Protein AF-A0A528A8V7-F1 (afdb_monomer_lite)

Foldseek 3Di:
DVVVVCPVPDDPPLADDPVCLCVPQRDDPVSVVVRNVVSVVVVVVVVVD

Radius of gyration: 10.88 Å; chains: 1; bounding box: 23×17×32 Å

pLDDT: mean 92.7, std 3.29, range [77.5, 96.56]

Secondary structure (DSSP, 8-state):
-HHHHHHHHS-TTSS--HHHHHHHT-SSHHHHHHHHHHHHHHHHHHHT-

Sequence (49 aa):
MVRTAIEQTCPAGVLPSEEAVLLLYGLEPVHEGEALAKAIIETVERLNR

Structure (mmCIF, N/CA/C/O backbone):
data_AF-A0A528A8V7-F1
#
_entry.id   AF-A0A528A8V7-F1
#
loop_
_atom_site.group_PDB
_atom_site.id
_atom_site.type_symbol
_atom_site.label_atom_id
_atom_site.label_alt_id
_atom_site.label_comp_id
_atom_site.label_asym_id
_atom_site.label_entity_id
_atom_site.label_seq_id
_atom_site.pdbx_PDB_ins_code
_atom_site.Cartn_x
_atom_site.Cartn_y
_atom_site.Cartn_z
_atom_site.occupancy
_atom_site.B_iso_or_equiv
_atom_site.auth_seq_id
_atom_site.auth_comp_id
_atom_site.auth_asym_id
_atom_site.auth_atom_id
_atom_site.pdbx_PDB_model_num
ATOM 1 N N . MET A 1 1 ? -6.902 3.869 -11.595 1.00 85.12 1 MET A N 1
ATOM 2 C CA . MET A 1 1 ? -8.311 3.988 -11.130 1.00 85.12 1 MET A CA 1
ATOM 3 C C . MET A 1 1 ? -8.454 3.622 -9.657 1.00 85.12 1 MET A C 1
ATOM 5 O O . MET A 1 1 ? -8.985 4.432 -8.914 1.00 85.12 1 MET A O 1
ATOM 9 N N . VAL A 1 2 ? -7.970 2.451 -9.218 1.00 90.88 2 VAL A N 1
ATOM 10 C CA . VAL A 1 2 ? -8.098 2.015 -7.811 1.00 90.88 2 VAL A CA 1
ATOM 11 C C . VAL A 1 2 ? -7.304 2.902 -6.845 1.00 90.88 2 VAL A C 1
ATOM 13 O O . VAL A 1 2 ? -7.878 3.373 -5.870 1.00 90.88 2 VAL A O 1
ATOM 16 N N . ARG A 1 3 ? -6.031 3.203 -7.148 1.00 91.94 3 ARG A N 1
ATOM 17 C CA . ARG A 1 3 ? -5.199 4.129 -6.358 1.00 91.94 3 ARG A CA 1
ATOM 18 C C . ARG A 1 3 ? -5.901 5.457 -6.092 1.00 91.94 3 ARG A C 1
ATOM 20 O O . ARG A 1 3 ? -6.104 5.821 -4.943 1.00 91.94 3 ARG A O 1
ATOM 27 N N . THR A 1 4 ? -6.334 6.124 -7.160 1.00 93.19 4 THR A N 1
ATOM 28 C CA . THR A 1 4 ? -7.012 7.422 -7.076 1.00 93.19 4 THR A CA 1
ATOM 29 C C . THR A 1 4 ? -8.261 7.359 -6.202 1.00 93.19 4 THR A C 1
ATOM 31 O O . THR A 1 4 ? -8.487 8.260 -5.403 1.00 93.19 4 THR A O 1
ATOM 34 N N . ALA A 1 5 ? -9.060 6.292 -6.321 1.00 94.69 5 ALA A N 1
ATOM 35 C CA . ALA A 1 5 ? -10.230 6.111 -5.469 1.00 94.69 5 ALA A CA 1
ATOM 36 C C . ALA A 1 5 ? -9.826 6.023 -3.989 1.00 94.69 5 ALA A C 1
ATOM 38 O O . ALA A 1 5 ? -10.380 6.748 -3.171 1.00 94.69 5 ALA A O 1
ATOM 39 N N . ILE A 1 6 ? -8.816 5.210 -3.660 1.00 92.62 6 ILE A N 1
ATOM 40 C CA . ILE A 1 6 ? -8.316 5.062 -2.286 1.00 92.62 6 ILE A CA 1
ATOM 41 C C . ILE A 1 6 ? -7.770 6.392 -1.757 1.00 92.62 6 ILE A C 1
ATOM 43 O O . ILE A 1 6 ? -8.128 6.792 -0.658 1.00 92.62 6 ILE A O 1
ATOM 47 N N . GLU A 1 7 ? -6.960 7.111 -2.530 1.00 92.25 7 GLU A N 1
ATOM 48 C CA . GLU A 1 7 ? -6.397 8.409 -2.127 1.00 92.25 7 GLU A CA 1
ATOM 49 C C . GLU A 1 7 ? -7.474 9.477 -1.877 1.00 92.25 7 GLU A C 1
ATOM 51 O O . GLU A 1 7 ? -7.279 10.363 -1.050 1.00 92.25 7 GLU A O 1
ATOM 56 N N . GLN A 1 8 ? -8.621 9.392 -2.557 1.00 94.75 8 GLN A N 1
ATOM 57 C CA . GLN A 1 8 ? -9.752 10.303 -2.355 1.00 94.75 8 GLN A CA 1
ATOM 58 C C . GLN A 1 8 ? -10.651 9.906 -1.180 1.00 94.75 8 GLN A C 1
ATOM 60 O O . GLN A 1 8 ? -11.238 10.778 -0.540 1.00 94.75 8 GLN A O 1
ATOM 65 N N . THR A 1 9 ? -10.810 8.608 -0.914 1.00 93.81 9 THR A N 1
ATOM 66 C CA . THR A 1 9 ? -11.741 8.112 0.113 1.00 93.81 9 THR A CA 1
ATOM 67 C C . THR A 1 9 ? -11.085 7.832 1.455 1.00 93.81 9 THR A C 1
ATOM 69 O O . THR A 1 9 ? -11.769 7.801 2.477 1.00 93.81 9 THR A O 1
ATOM 72 N N . CYS A 1 10 ? -9.781 7.569 1.468 1.00 90.75 10 CYS A N 1
ATOM 73 C CA . CYS A 1 10 ? -9.060 7.116 2.645 1.00 90.75 10 CYS A CA 1
ATOM 74 C C . CYS A 1 10 ? -8.139 8.212 3.199 1.00 90.75 10 CYS A C 1
ATOM 76 O O . CYS A 1 10 ? -7.716 9.107 2.467 1.00 90.75 10 CYS A O 1
ATOM 78 N N . PRO A 1 11 ? -7.790 8.146 4.496 1.00 90.56 11 PRO A N 1
ATOM 79 C CA . PRO A 1 11 ? -6.809 9.053 5.076 1.00 90.56 11 PRO A CA 1
ATOM 80 C C . PRO A 1 11 ? -5.444 8.965 4.384 1.00 90.56 11 PRO A C 1
ATOM 82 O O . PRO A 1 11 ? -5.052 7.920 3.856 1.00 90.56 11 PRO A O 1
ATOM 85 N N . ALA A 1 12 ? -4.683 10.056 4.463 1.00 88.69 12 ALA A N 1
ATOM 86 C CA . ALA A 1 12 ? -3.301 10.079 4.003 1.00 88.69 12 ALA A CA 1
ATOM 87 C C . ALA A 1 12 ? -2.4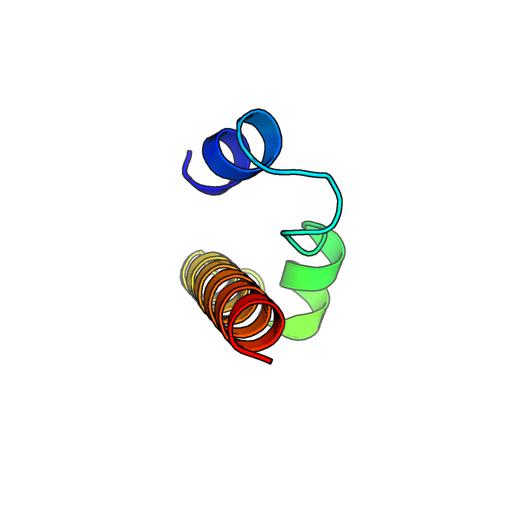61 8.990 4.699 1.00 88.69 12 ALA A C 1
ATOM 89 O O . ALA A 1 12 ? -2.632 8.717 5.888 1.00 88.69 12 ALA A O 1
ATOM 90 N N . GLY A 1 13 ? -1.539 8.385 3.948 1.00 86.44 13 GLY A N 1
ATOM 91 C CA . GLY A 1 13 ? -0.651 7.333 4.451 1.00 86.44 13 GLY A CA 1
ATOM 92 C C . GLY A 1 13 ? -1.227 5.916 4.401 1.00 86.44 13 GLY A C 1
ATOM 93 O O . GLY A 1 13 ? -0.571 4.996 4.879 1.00 86.44 13 GLY A O 1
ATOM 94 N N . VAL A 1 14 ? -2.420 5.712 3.824 1.00 91.19 14 VAL A N 1
ATOM 95 C CA . VAL A 1 14 ? -2.928 4.359 3.530 1.00 91.19 14 VAL A CA 1
ATOM 96 C C . VAL A 1 14 ? -2.127 3.695 2.414 1.00 91.19 14 VAL A C 1
ATOM 98 O O . VAL A 1 14 ? -1.840 2.511 2.520 1.00 91.19 14 VAL A O 1
ATOM 101 N N . LEU A 1 15 ? -1.740 4.436 1.371 1.00 92.69 15 LEU A N 1
ATOM 102 C CA . LEU A 1 15 ? -0.933 3.905 0.272 1.00 92.69 15 LEU A CA 1
ATOM 103 C C . LEU A 1 15 ? 0.510 4.428 0.306 1.00 92.69 15 LEU A C 1
ATOM 105 O O . LEU A 1 15 ? 0.727 5.589 0.665 1.00 92.69 15 LEU A O 1
ATOM 109 N N . PRO A 1 16 ? 1.491 3.619 -0.136 1.00 92.75 16 PRO A N 1
ATOM 110 C CA . PRO A 1 16 ? 2.815 4.120 -0.489 1.00 92.75 16 PRO A CA 1
ATOM 111 C C . PRO A 1 16 ? 2.750 5.024 -1.735 1.00 92.75 16 PRO A C 1
ATOM 113 O O . PRO A 1 16 ? 1.849 4.882 -2.575 1.00 92.75 16 PRO A O 1
ATOM 116 N N . SER A 1 17 ? 3.730 5.928 -1.873 1.00 92.81 17 SER A N 1
ATOM 117 C CA . SER A 1 17 ? 3.876 6.757 -3.079 1.00 92.81 17 SER A CA 1
ATOM 118 C C . SER A 1 17 ? 4.184 5.899 -4.307 1.00 92.81 17 SER A C 1
ATOM 120 O O . SER A 1 17 ? 4.649 4.764 -4.174 1.00 92.81 17 SER A O 1
ATOM 122 N N . GLU A 1 18 ? 3.942 6.428 -5.507 1.00 91.06 18 GLU A N 1
ATOM 123 C CA . GLU A 1 18 ? 4.274 5.718 -6.747 1.00 91.06 18 GLU A CA 1
ATOM 124 C C . GLU A 1 18 ? 5.769 5.385 -6.817 1.00 91.06 18 GLU A C 1
ATOM 126 O O . GLU A 1 18 ? 6.124 4.255 -7.132 1.00 91.06 18 GLU A O 1
ATOM 131 N N . GLU A 1 19 ? 6.654 6.297 -6.408 1.00 94.12 19 GLU A N 1
ATOM 132 C CA . GLU A 1 19 ? 8.101 6.051 -6.379 1.00 94.12 19 GLU A CA 1
ATOM 133 C C . GLU A 1 19 ? 8.467 4.897 -5.443 1.00 94.12 19 GLU A C 1
ATOM 135 O O . GLU A 1 19 ? 9.320 4.073 -5.776 1.00 94.12 19 GLU A O 1
ATOM 140 N N . ALA A 1 20 ? 7.809 4.803 -4.285 1.00 94.44 20 ALA A N 1
ATOM 141 C CA . ALA A 1 20 ? 8.014 3.699 -3.357 1.00 94.44 20 ALA A CA 1
ATOM 142 C C . ALA A 1 20 ? 7.502 2.373 -3.938 1.00 94.44 20 ALA A C 1
ATOM 144 O O . ALA A 1 20 ? 8.146 1.343 -3.752 1.00 94.44 20 ALA A O 1
ATOM 145 N N . VAL A 1 21 ? 6.385 2.383 -4.674 1.00 93.44 21 VAL A N 1
ATOM 146 C CA . VAL A 1 21 ? 5.893 1.187 -5.375 1.00 93.44 21 VAL A CA 1
ATOM 147 C C . VAL A 1 21 ? 6.887 0.731 -6.438 1.00 93.44 21 VAL A C 1
ATOM 149 O O . VAL A 1 21 ? 7.253 -0.444 -6.470 1.00 93.44 21 VAL A O 1
ATOM 152 N N . LEU A 1 22 ? 7.379 1.656 -7.261 1.00 93.81 22 LEU A N 1
ATOM 153 C CA . LEU A 1 22 ? 8.353 1.356 -8.308 1.00 93.81 22 LEU A CA 1
ATOM 154 C C . LEU A 1 22 ? 9.662 0.801 -7.737 1.00 93.81 22 LEU A C 1
ATOM 156 O O . LEU A 1 22 ? 10.229 -0.129 -8.306 1.00 93.81 22 LEU A O 1
ATOM 160 N N . LEU A 1 23 ? 10.125 1.351 -6.610 1.00 96.56 23 LEU A N 1
ATOM 161 C CA . LEU A 1 23 ? 11.358 0.923 -5.952 1.00 96.56 23 LEU A CA 1
ATOM 162 C C . LEU A 1 23 ? 11.224 -0.442 -5.263 1.00 96.56 23 LEU A C 1
ATOM 164 O O . LEU A 1 23 ? 12.177 -1.218 -5.270 1.00 96.56 23 LEU A O 1
ATOM 168 N N . LEU A 1 24 ? 10.080 -0.717 -4.630 1.00 95.69 24 LEU A N 1
ATOM 169 C CA . LEU A 1 24 ? 9.898 -1.893 -3.771 1.00 95.69 24 LEU A CA 1
ATOM 170 C 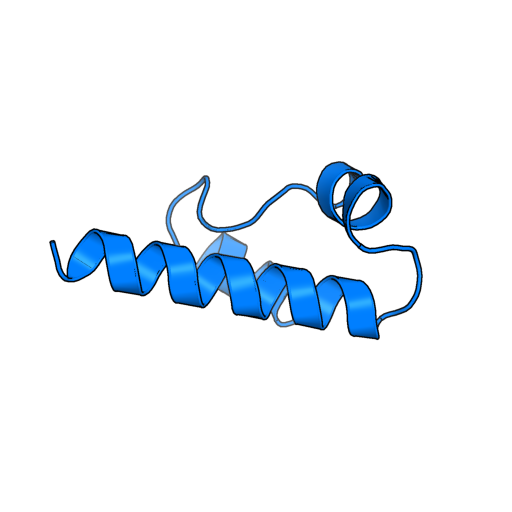C . LEU A 1 24 ? 9.259 -3.090 -4.479 1.00 95.69 24 LEU A C 1
ATOM 172 O O . LEU A 1 24 ? 9.494 -4.217 -4.052 1.00 95.69 24 LEU A O 1
ATOM 176 N N . TYR A 1 25 ? 8.454 -2.855 -5.516 1.00 94.62 25 TYR A N 1
ATOM 177 C CA . TYR A 1 25 ? 7.678 -3.899 -6.188 1.00 94.62 25 TYR A CA 1
ATOM 178 C C . TYR A 1 25 ? 8.043 -4.010 -7.670 1.00 94.62 25 TYR A C 1
ATOM 180 O O . TYR A 1 25 ? 8.282 -5.113 -8.141 1.00 94.62 25 TYR A O 1
ATOM 188 N N . GLY A 1 26 ? 8.151 -2.891 -8.396 1.00 94.81 26 GLY A N 1
ATOM 189 C CA . GLY A 1 26 ? 8.574 -2.870 -9.801 1.00 94.81 26 GLY A CA 1
ATOM 190 C C . GLY A 1 26 ? 7.655 -2.061 -10.720 1.00 94.81 26 GLY A C 1
A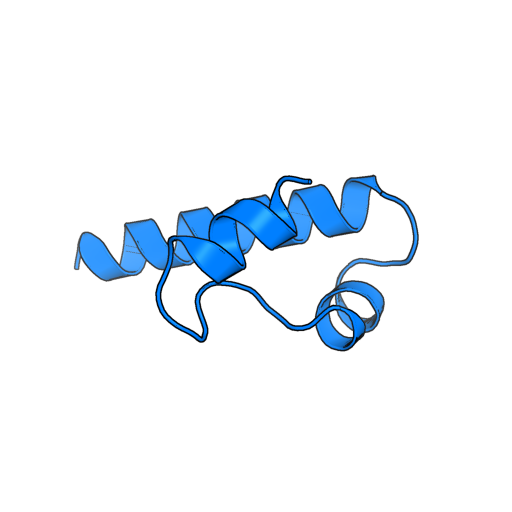TOM 191 O O . GLY A 1 26 ? 6.734 -1.385 -10.272 1.00 94.81 26 GLY A O 1
ATOM 192 N N . LEU A 1 27 ? 7.930 -2.112 -12.030 1.00 95.00 27 LEU A N 1
ATOM 193 C CA . LEU A 1 27 ? 7.299 -1.237 -13.036 1.00 95.00 27 LEU A CA 1
ATOM 194 C C . LEU A 1 27 ? 6.009 -1.800 -13.647 1.00 95.00 27 LEU A C 1
ATOM 196 O O . LEU A 1 27 ? 5.180 -1.047 -14.150 1.00 95.0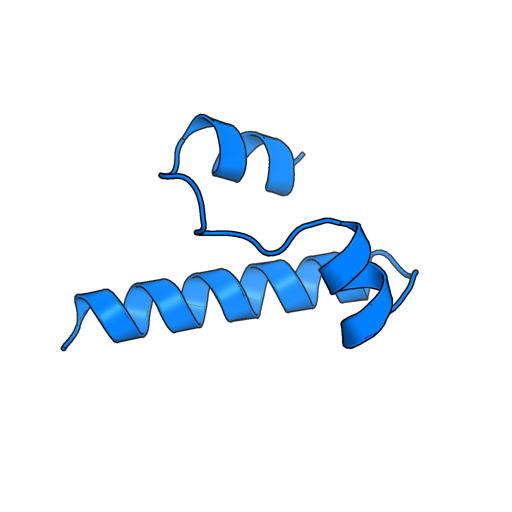0 27 LEU A O 1
ATOM 200 N N . GLU A 1 28 ? 5.849 -3.123 -13.665 1.00 95.12 28 GLU A N 1
ATOM 201 C CA . GLU A 1 28 ? 4.656 -3.744 -14.251 1.00 95.12 28 GLU A CA 1
ATOM 202 C C . GLU A 1 28 ? 3.386 -3.477 -13.423 1.00 95.12 28 GLU A C 1
ATOM 204 O O . GLU A 1 28 ? 3.464 -3.416 -12.196 1.00 95.12 28 GLU A O 1
ATOM 209 N N . PRO A 1 29 ? 2.194 -3.412 -14.051 1.00 91.12 29 PRO A N 1
ATOM 210 C CA . PRO A 1 29 ? 0.934 -3.144 -13.349 1.00 91.12 29 PRO A CA 1
ATOM 211 C C . PRO A 1 29 ? 0.630 -4.089 -12.177 1.00 91.12 29 PRO A C 1
ATOM 213 O O . PRO A 1 29 ? -0.031 -3.698 -11.216 1.00 91.12 29 PRO A O 1
ATOM 216 N N . VAL A 1 30 ? 1.120 -5.333 -12.232 1.00 95.31 30 VAL A N 1
ATOM 217 C CA . VAL A 1 30 ? 0.964 -6.308 -11.142 1.00 95.31 30 VAL A CA 1
ATOM 218 C C . VAL A 1 30 ? 1.627 -5.840 -9.842 1.00 95.31 30 VAL A C 1
ATOM 220 O O . VAL A 1 30 ? 1.094 -6.096 -8.766 1.00 95.31 30 VAL A O 1
ATOM 223 N N . HIS A 1 31 ? 2.720 -5.082 -9.930 1.00 95.12 31 HIS A N 1
ATOM 224 C CA . HIS A 1 31 ? 3.453 -4.554 -8.781 1.00 95.12 31 HIS A CA 1
ATOM 225 C C . HIS A 1 31 ? 2.675 -3.458 -8.048 1.00 95.12 31 HIS A C 1
ATOM 227 O O . HIS A 1 31 ? 2.680 -3.410 -6.818 1.00 95.12 31 HIS A O 1
ATOM 233 N N . GLU A 1 32 ? 1.938 -2.615 -8.780 1.00 93.94 32 GLU A N 1
ATOM 234 C CA . GLU A 1 32 ? 0.992 -1.690 -8.151 1.00 93.94 32 GLU A CA 1
ATOM 235 C C . GLU A 1 32 ? -0.128 -2.464 -7.450 1.00 93.94 32 GLU A C 1
ATOM 237 O O . GLU A 1 32 ? -0.461 -2.162 -6.305 1.00 93.94 32 GLU A O 1
ATOM 242 N N . GLY A 1 33 ? -0.663 -3.505 -8.093 1.00 94.75 33 GLY A N 1
ATOM 243 C CA . GLY A 1 33 ? -1.657 -4.391 -7.485 1.00 94.75 33 GLY A CA 1
ATOM 244 C C . GLY A 1 33 ? -1.176 -5.023 -6.174 1.00 94.75 33 GLY A C 1
ATOM 245 O O . GLY A 1 33 ? -1.912 -5.023 -5.186 1.00 94.75 33 GLY A O 1
ATOM 246 N N . GLU A 1 34 ? 0.063 -5.513 -6.137 1.00 96.44 34 GLU A N 1
ATOM 247 C CA . GLU A 1 34 ? 0.673 -6.086 -4.935 1.00 96.44 34 GLU A CA 1
ATOM 248 C C . GLU A 1 34 ? 0.833 -5.045 -3.819 1.00 96.44 34 GLU A C 1
ATOM 250 O O . GLU A 1 34 ? 0.446 -5.296 -2.674 1.00 96.44 34 GLU A O 1
ATOM 255 N N . ALA A 1 35 ? 1.326 -3.848 -4.150 1.00 95.50 35 ALA A N 1
ATOM 256 C CA . ALA A 1 35 ? 1.470 -2.763 -3.187 1.00 95.50 35 ALA A CA 1
ATOM 257 C C . ALA A 1 35 ? 0.122 -2.345 -2.577 1.00 95.50 35 ALA A C 1
ATOM 259 O O . ALA A 1 35 ? 0.030 -2.140 -1.364 1.00 95.50 35 ALA A O 1
ATOM 260 N N . LEU A 1 36 ? -0.931 -2.264 -3.398 1.00 94.88 36 LEU A N 1
ATOM 261 C CA . LEU A 1 36 ? -2.295 -1.989 -2.940 1.00 94.88 36 LEU A CA 1
ATOM 262 C C . LEU A 1 36 ? -2.803 -3.088 -1.999 1.00 94.88 36 LEU A C 1
ATOM 264 O O . LEU A 1 36 ? -3.347 -2.784 -0.937 1.00 94.88 36 LEU A O 1
ATOM 268 N N . ALA A 1 37 ? -2.607 -4.359 -2.356 1.00 95.50 37 ALA A N 1
ATOM 269 C CA . ALA A 1 37 ? -3.041 -5.483 -1.531 1.00 95.50 37 ALA A CA 1
ATOM 270 C C . ALA A 1 37 ? -2.355 -5.469 -0.156 1.00 95.50 37 ALA A C 1
ATOM 272 O O . ALA A 1 37 ? -3.025 -5.589 0.872 1.00 95.50 37 ALA A O 1
ATOM 273 N N . LYS A 1 38 ? -1.036 -5.253 -0.123 1.00 95.88 38 LYS A N 1
ATOM 274 C CA . LYS A 1 38 ? -0.265 -5.204 1.126 1.00 95.88 38 LYS A CA 1
ATOM 275 C C . LYS A 1 38 ? -0.682 -4.034 2.019 1.00 95.88 38 LYS A C 1
ATOM 277 O O . L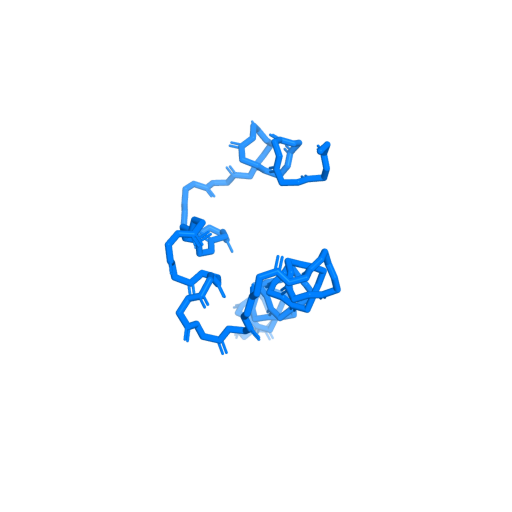YS A 1 38 ? -0.879 -4.228 3.214 1.00 95.88 38 LYS A O 1
ATOM 282 N N . ALA A 1 39 ? -0.882 -2.854 1.433 1.00 93.94 39 ALA A N 1
ATOM 283 C CA . ALA A 1 39 ? -1.339 -1.659 2.141 1.00 93.94 39 ALA A CA 1
ATOM 284 C C . ALA A 1 39 ? -2.714 -1.850 2.811 1.00 93.94 39 ALA A C 1
ATOM 286 O O . ALA A 1 39 ? -2.931 -1.432 3.954 1.00 93.94 39 ALA A O 1
ATOM 287 N N . ILE A 1 40 ? -3.643 -2.518 2.118 1.00 91.31 40 ILE A N 1
ATOM 288 C CA . ILE A 1 40 ? -4.963 -2.855 2.662 1.00 91.31 40 ILE A CA 1
ATOM 289 C C . ILE A 1 40 ? -4.830 -3.846 3.822 1.00 91.31 40 ILE A C 1
ATOM 291 O O . ILE A 1 40 ? -5.414 -3.607 4.879 1.00 91.31 40 ILE A O 1
ATOM 295 N N . ILE A 1 41 ? -4.054 -4.924 3.655 1.00 94.50 41 ILE A N 1
ATOM 296 C CA . ILE A 1 41 ? -3.840 -5.937 4.703 1.00 94.50 41 ILE A CA 1
ATOM 297 C C . ILE A 1 41 ? -3.253 -5.291 5.961 1.00 94.50 41 ILE A C 1
ATOM 299 O O . ILE A 1 41 ? -3.823 -5.444 7.038 1.00 94.50 41 ILE A O 1
ATOM 303 N N . GLU A 1 42 ? -2.182 -4.506 5.827 1.00 94.25 42 GLU A N 1
ATOM 304 C CA . GLU A 1 42 ? -1.540 -3.816 6.952 1.00 94.25 42 GLU A CA 1
ATOM 305 C C . GLU A 1 42 ? -2.513 -2.870 7.672 1.00 94.25 42 GLU A C 1
ATOM 307 O O . GLU A 1 42 ? -2.558 -2.808 8.904 1.00 94.25 42 GLU A O 1
ATOM 312 N N . THR A 1 43 ? -3.348 -2.158 6.911 1.00 90.69 43 THR A N 1
ATOM 313 C CA . THR A 1 43 ? -4.367 -1.275 7.486 1.00 90.69 43 THR A CA 1
ATOM 314 C C . THR A 1 43 ? -5.409 -2.064 8.276 1.00 90.69 43 THR A C 1
ATOM 316 O O . THR A 1 43 ? -5.738 -1.669 9.394 1.00 90.69 43 THR A O 1
ATOM 319 N N . VAL A 1 44 ? -5.907 -3.181 7.741 1.00 91.31 44 VAL A N 1
ATOM 320 C CA . VAL A 1 44 ? -6.874 -4.050 8.433 1.00 91.31 44 VAL A CA 1
ATOM 321 C C . VAL A 1 44 ? -6.263 -4.651 9.699 1.00 91.31 44 VAL A C 1
ATOM 323 O O . VAL A 1 44 ? -6.900 -4.633 10.750 1.00 91.31 44 VAL A O 1
ATOM 326 N N . GLU A 1 45 ? -5.023 -5.135 9.636 1.00 95.38 45 GLU A N 1
ATOM 327 C CA . GLU A 1 45 ? -4.317 -5.675 10.801 1.00 95.38 45 GLU A CA 1
ATOM 328 C C . GLU A 1 45 ? -4.144 -4.632 11.907 1.00 95.38 45 GLU A C 1
ATOM 330 O O . GLU A 1 45 ? -4.312 -4.955 13.081 1.00 95.38 45 GLU A O 1
ATOM 335 N N . ARG A 1 46 ? -3.846 -3.377 11.553 1.00 90.44 46 ARG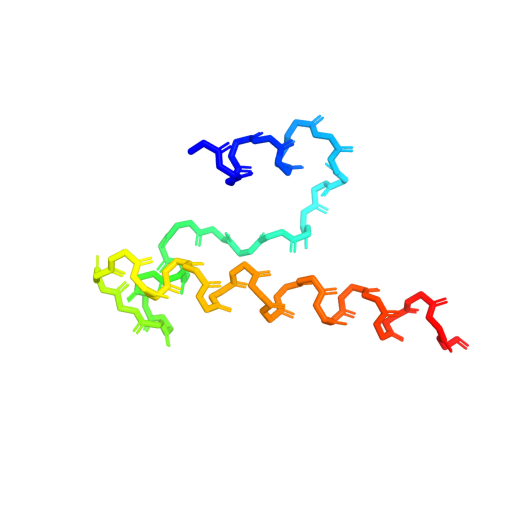 A N 1
ATOM 336 C CA . ARG A 1 46 ? -3.740 -2.272 12.515 1.00 90.44 46 ARG A CA 1
ATOM 337 C C . ARG A 1 46 ? -5.073 -1.949 13.188 1.00 90.44 46 ARG A C 1
ATOM 339 O O . ARG A 1 46 ? -5.066 -1.575 14.352 1.00 90.44 46 ARG A O 1
ATOM 346 N N . LEU A 1 47 ? -6.190 -2.070 12.471 1.00 88.69 47 LEU A N 1
ATOM 347 C CA . LEU A 1 47 ? -7.528 -1.803 13.014 1.00 88.69 47 LEU A CA 1
ATOM 348 C C . LEU A 1 47 ? -8.050 -2.930 13.918 1.00 88.69 47 LEU A C 1
ATOM 350 O O . LEU A 1 47 ? -8.940 -2.689 14.726 1.00 88.69 47 LEU A O 1
ATOM 354 N N . ASN A 1 48 ? -7.506 -4.141 13.779 1.00 92.00 48 ASN A N 1
ATOM 355 C CA . ASN A 1 48 ? -7.878 -5.314 14.575 1.00 92.00 48 ASN A CA 1
ATOM 356 C C . ASN A 1 48 ? -6.968 -5.550 15.801 1.00 92.00 48 ASN A C 1
ATOM 358 O O . ASN A 1 48 ? -7.099 -6.589 16.451 1.00 92.00 48 ASN A O 1
ATOM 362 N N . ARG A 1 49 ? -6.043 -4.631 16.105 1.00 77.50 49 ARG A N 1
ATOM 363 C CA . ARG A 1 49 ? -5.240 -4.627 17.341 1.00 77.50 49 ARG A CA 1
ATOM 364 C C . ARG A 1 49 ? -5.832 -3.673 18.365 1.00 77.50 49 ARG A C 1
ATOM 366 O O . ARG A 1 49 ? -5.775 -4.033 19.560 1.00 77.50 49 ARG A O 1
#